Protein AF-B2XDB4-F1 (afdb_monomer_lite)

InterPro domains:
  IPR001515 Large ribosomal subunit protein eL32 [PF01655] (1-61)
  IPR001515 Large ribosomal subunit protein eL32 [PTHR23413] (1-61)
  IPR001515 Large ribosomal subunit protein eL32 [SM01393] (1-61)
  IPR036351 Large ribosomal subunit protein eL32 superfamily [SSF52042] (1-61)

Radius of gyration: 19.52 Å; chains: 1; bounding box: 37×28×48 Å

Secondary structure (DSSP, 8-state):
--TT--SS------TT-TTTTT-TTSPPPP-GGGSPPTTTTTB-TTSPBP----SGGGG--

Structure (mmCIF, N/CA/C/O backbone):
data_AF-B2XDB4-F1
#
_entry.id   AF-B2XDB4-F1
#
loop_
_atom_site.group_PDB
_atom_site.id
_atom_site.type_symbol
_atom_site.label_atom_id
_atom_site.label_alt_id
_atom_site.label_comp_id
_atom_site.label_asym_id
_atom_site.label_entity_id
_atom_site.label_seq_id
_atom_site.pdbx_PDB_ins_code
_atom_site.Cartn_x
_atom_site.Cartn_y
_atom_site.Cartn_z
_atom_site.occupancy
_atom_site.B_iso_or_equiv
_atom_site.auth_seq_id
_atom_site.auth_comp_id
_atom_site.auth_asym_id
_atom_site.auth_atom_id
_atom_site.pdbx_PDB_model_num
ATOM 1 N N . ARG A 1 1 ? -0.190 -15.651 -17.924 1.00 82.19 1 ARG A N 1
ATOM 2 C CA . ARG A 1 1 ? 1.013 -15.736 -18.796 1.00 82.19 1 ARG A CA 1
ATOM 3 C C . ARG A 1 1 ? 1.914 -16.914 -18.428 1.00 82.19 1 ARG A C 1
ATOM 5 O O . ARG A 1 1 ? 2.218 -17.678 -19.321 1.00 82.19 1 ARG A O 1
ATOM 12 N N . TYR A 1 2 ? 2.304 -17.105 -17.161 1.00 93.69 2 TYR A N 1
ATOM 13 C CA . TYR A 1 2 ? 3.017 -18.316 -16.719 1.00 93.69 2 TYR A CA 1
ATOM 14 C C . TYR A 1 2 ? 2.449 -18.799 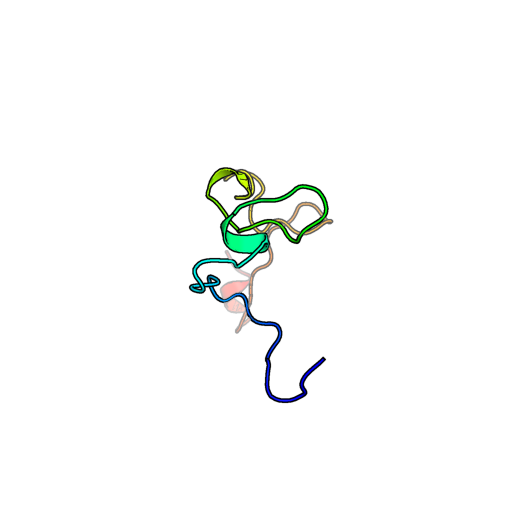-15.380 1.00 93.69 2 TYR A C 1
ATOM 16 O O . TYR A 1 2 ? 2.364 -17.992 -14.458 1.00 93.69 2 TYR A O 1
ATOM 24 N N . ALA A 1 3 ? 2.105 -20.086 -15.257 1.00 94.00 3 ALA A N 1
ATOM 25 C CA . ALA A 1 3 ? 1.493 -20.656 -14.046 1.00 94.00 3 ALA A CA 1
ATOM 26 C C . ALA A 1 3 ? 2.396 -20.568 -12.798 1.00 94.00 3 ALA A C 1
ATOM 28 O O . ALA A 1 3 ? 1.915 -20.445 -11.677 1.00 94.00 3 ALA A O 1
ATOM 29 N N . LYS A 1 4 ? 3.720 -20.544 -12.995 1.00 95.62 4 LYS A N 1
ATOM 30 C CA . LYS A 1 4 ? 4.709 -20.421 -11.912 1.00 95.62 4 LYS A CA 1
ATOM 31 C C . LYS A 1 4 ? 4.712 -19.063 -11.199 1.00 95.62 4 LYS A C 1
ATOM 33 O O . LYS A 1 4 ? 5.255 -18.947 -10.103 1.00 95.62 4 LYS A O 1
ATOM 38 N N . LEU A 1 5 ? 4.169 -18.014 -11.823 1.00 92.94 5 LEU A N 1
ATOM 39 C CA . LEU A 1 5 ? 4.190 -16.665 -11.257 1.00 92.94 5 LEU A CA 1
ATOM 40 C C . LEU A 1 5 ? 2.957 -16.441 -10.381 1.00 92.94 5 LEU A C 1
ATOM 42 O O . LEU A 1 5 ? 1.835 -16.374 -10.876 1.00 92.94 5 LEU A O 1
ATOM 46 N N . LYS A 1 6 ? 3.180 -16.277 -9.073 1.00 95.06 6 LYS A N 1
ATOM 47 C CA . LYS A 1 6 ? 2.123 -15.935 -8.113 1.00 95.06 6 LYS A CA 1
ATOM 48 C C . LYS A 1 6 ? 1.753 -14.451 -8.213 1.00 95.06 6 LYS A C 1
ATOM 50 O O . LYS A 1 6 ? 2.595 -13.618 -8.527 1.00 95.06 6 LYS A O 1
ATOM 55 N N . GLN A 1 7 ? 0.514 -14.120 -7.854 1.00 93.25 7 GLN A N 1
ATOM 56 C CA . GLN A 1 7 ? -0.024 -12.751 -7.903 1.00 93.25 7 GLN A CA 1
ATOM 57 C C . GLN A 1 7 ? 0.513 -11.807 -6.808 1.00 93.25 7 GLN A C 1
ATOM 59 O O . GLN A 1 7 ? 0.261 -10.606 -6.861 1.00 93.25 7 GLN A O 1
ATOM 64 N N . LYS A 1 8 ? 1.252 -12.312 -5.807 1.00 95.88 8 LYS A N 1
ATOM 65 C CA . LYS A 1 8 ? 1.825 -11.471 -4.741 1.00 95.88 8 LYS A CA 1
ATOM 66 C C . LYS A 1 8 ? 2.784 -10.433 -5.333 1.00 95.88 8 LYS A C 1
ATOM 68 O O . LYS A 1 8 ? 3.647 -10.780 -6.139 1.00 95.88 8 LYS A O 1
ATOM 73 N N . TRP A 1 9 ? 2.675 -9.183 -4.881 1.00 94.56 9 TRP A N 1
ATOM 74 C CA . TRP A 1 9 ? 3.522 -8.100 -5.374 1.00 94.56 9 TRP A CA 1
AT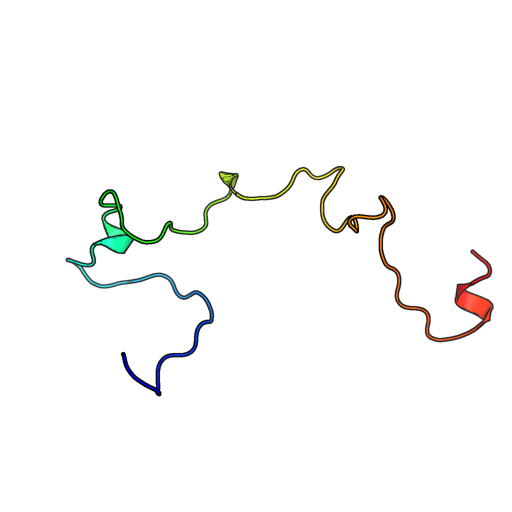OM 75 C C . TRP A 1 9 ? 5.011 -8.387 -5.140 1.00 94.56 9 TRP A C 1
ATOM 77 O O . TRP A 1 9 ? 5.437 -8.738 -4.039 1.00 94.56 9 TRP A O 1
ATOM 87 N N . ARG A 1 10 ? 5.814 -8.194 -6.188 1.00 95.31 10 ARG A N 1
ATOM 88 C CA . ARG A 1 10 ? 7.278 -8.218 -6.150 1.00 95.31 10 ARG A CA 1
ATOM 89 C C . ARG A 1 10 ? 7.793 -7.044 -6.971 1.00 95.31 10 ARG A C 1
ATOM 91 O O . ARG A 1 10 ? 7.314 -6.809 -8.077 1.00 95.31 10 ARG A O 1
ATOM 98 N N . LYS A 1 11 ? 8.793 -6.326 -6.455 1.00 95.06 11 LYS A N 1
ATOM 99 C CA . LYS A 1 11 ? 9.400 -5.199 -7.175 1.00 95.06 11 LYS A CA 1
ATOM 100 C C . LYS A 1 11 ? 10.104 -5.710 -8.448 1.00 95.06 11 LYS A C 1
ATOM 102 O O . LYS A 1 11 ? 11.000 -6.549 -8.321 1.00 95.06 11 LYS A O 1
ATOM 107 N N . PRO A 1 12 ? 9.746 -5.229 -9.653 1.00 96.25 12 PRO A N 1
ATOM 108 C CA . PRO A 1 12 ? 10.434 -5.612 -10.882 1.00 96.25 12 PRO A CA 1
ATOM 109 C C . PRO A 1 12 ? 11.866 -5.058 -10.894 1.00 96.25 12 PRO A C 1
ATOM 111 O O . PRO A 1 12 ? 12.083 -3.887 -10.584 1.00 96.25 12 PRO A O 1
ATOM 114 N N . LYS A 1 13 ? 12.844 -5.898 -11.260 1.00 96.62 13 LYS A N 1
ATOM 115 C CA . LYS A 1 13 ? 14.282 -5.562 -11.194 1.00 96.62 13 LYS A CA 1
ATOM 116 C C . LYS A 1 13 ? 14.965 -5.346 -12.554 1.00 96.62 13 LYS A C 1
ATOM 118 O O . LYS A 1 13 ? 16.042 -4.772 -12.585 1.00 96.62 13 LYS A O 1
ATOM 123 N N . GLY A 1 14 ? 14.360 -5.781 -13.664 1.00 97.38 14 GLY A N 1
ATOM 124 C CA . GLY A 1 14 ? 14.991 -5.733 -14.993 1.00 97.38 14 GLY A CA 1
ATOM 125 C C . GLY A 1 14 ? 15.229 -4.314 -15.525 1.00 97.38 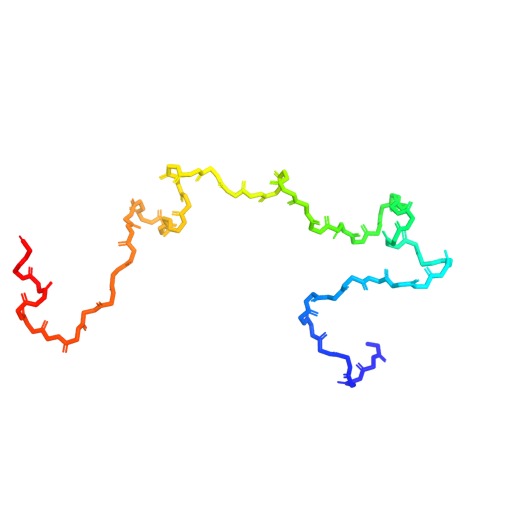14 GLY A C 1
ATOM 126 O O . GLY A 1 14 ? 14.410 -3.420 -15.285 1.00 97.38 14 GLY A O 1
ATOM 127 N N . ILE A 1 15 ? 16.321 -4.124 -16.274 1.00 96.88 15 ILE A N 1
ATOM 128 C CA . ILE A 1 15 ? 16.767 -2.816 -16.785 1.00 96.88 15 ILE A CA 1
ATOM 129 C C . ILE A 1 15 ? 15.727 -2.156 -17.708 1.00 96.88 15 ILE A C 1
ATOM 131 O O . ILE A 1 15 ? 15.354 -1.008 -17.478 1.00 96.88 15 ILE A O 1
ATOM 135 N N . ASP A 1 16 ? 15.097 -2.909 -18.605 1.00 97.44 16 ASP A N 1
ATOM 136 C CA . ASP A 1 16 ? 14.110 -2.361 -19.550 1.00 97.44 16 ASP A CA 1
ATOM 137 C C . ASP A 1 16 ? 12.657 -2.613 -19.135 1.00 97.44 16 ASP A C 1
ATOM 139 O O . ASP A 1 16 ? 11.719 -2.502 -19.926 1.00 97.44 16 ASP A O 1
ATOM 143 N N . ASN A 1 17 ? 12.423 -2.962 -17.867 1.00 96.88 17 ASN A N 1
ATOM 144 C CA . ASN A 1 17 ? 11.075 -3.249 -17.404 1.00 96.88 17 ASN A CA 1
ATOM 145 C C . ASN A 1 17 ? 10.195 -1.981 -17.400 1.00 96.88 17 ASN A C 1
ATOM 147 O O . ASN A 1 17 ? 10.435 -1.036 -16.647 1.00 96.88 17 ASN A O 1
ATOM 151 N N . ARG A 1 18 ? 9.119 -2.004 -18.194 1.00 97.06 18 ARG A N 1
ATOM 152 C CA . ARG A 1 18 ? 8.189 -0.873 -18.380 1.00 97.06 18 ARG A CA 1
ATOM 153 C C . ARG A 1 18 ? 7.488 -0.417 -17.092 1.00 97.06 18 ARG A C 1
ATOM 155 O O . ARG A 1 18 ? 7.272 0.778 -16.918 1.00 97.06 18 ARG A O 1
ATOM 162 N N . VAL A 1 19 ? 7.181 -1.343 -16.173 1.00 96.56 19 VAL A N 1
ATOM 163 C CA . VAL A 1 19 ? 6.606 -1.020 -14.850 1.00 96.56 19 VAL A CA 1
ATOM 164 C C . VAL A 1 19 ? 7.649 -0.315 -13.979 1.00 96.56 19 VAL A C 1
ATOM 166 O O . VAL A 1 19 ? 7.348 0.708 -13.368 1.00 96.56 19 VAL A O 1
ATOM 169 N N . ARG A 1 20 ? 8.904 -0.793 -13.976 1.00 96.88 20 ARG A N 1
ATOM 170 C CA . ARG A 1 20 ? 10.016 -0.146 -13.251 1.00 96.88 20 ARG A CA 1
ATOM 171 C C . ARG A 1 20 ? 10.281 1.275 -13.762 1.00 96.88 20 ARG A C 1
ATOM 173 O O . ARG A 1 20 ? 10.523 2.166 -12.953 1.00 96.88 20 ARG A O 1
ATOM 180 N N . ARG A 1 21 ? 10.198 1.483 -15.083 1.00 96.62 21 ARG A N 1
ATOM 181 C CA . ARG A 1 21 ? 10.368 2.785 -15.757 1.00 96.62 21 ARG A CA 1
ATOM 182 C C . ARG A 1 21 ? 9.122 3.688 -15.722 1.00 96.62 21 ARG A C 1
ATOM 184 O O . ARG A 1 21 ? 9.205 4.815 -16.191 1.00 96.62 21 ARG A O 1
ATOM 191 N N . ARG A 1 22 ? 8.003 3.227 -15.141 1.00 95.19 22 ARG A N 1
ATOM 192 C CA . ARG A 1 22 ? 6.753 3.992 -14.934 1.00 95.19 22 ARG A CA 1
ATOM 193 C C . ARG A 1 22 ? 6.095 4.527 -16.216 1.00 95.19 22 ARG A C 1
ATOM 195 O O . ARG A 1 22 ? 5.576 5.638 -16.232 1.00 95.19 22 ARG A O 1
ATOM 202 N N . PHE A 1 23 ? 6.088 3.742 -17.291 1.00 96.88 23 PHE A N 1
ATOM 203 C CA . PHE A 1 23 ? 5.377 4.135 -18.514 1.00 96.88 23 PHE A CA 1
ATOM 204 C C . PHE A 1 23 ? 3.852 4.185 -18.301 1.00 96.88 23 PHE A C 1
ATOM 206 O O . PHE A 1 23 ? 3.289 3.331 -17.610 1.00 96.88 23 PHE A O 1
ATOM 213 N N . LYS A 1 24 ? 3.176 5.165 -18.922 1.00 96.31 24 LYS A N 1
ATOM 214 C CA . LYS A 1 24 ? 1.709 5.316 -18.875 1.00 96.31 24 LYS A CA 1
ATOM 215 C C . LYS A 1 24 ? 1.020 4.047 -19.402 1.00 96.31 24 LYS A C 1
ATOM 217 O O . LYS A 1 24 ? 1.480 3.436 -20.362 1.00 96.31 24 LYS A O 1
ATOM 222 N N . GLY A 1 25 ? -0.076 3.642 -18.758 1.00 95.94 25 GLY A N 1
ATOM 223 C CA . GLY A 1 25 ? -0.853 2.451 -19.132 1.00 95.94 25 GLY A CA 1
ATOM 224 C C . GLY A 1 25 ? -0.282 1.117 -18.632 1.00 95.94 25 GLY A C 1
ATOM 225 O O . GLY A 1 25 ? -0.837 0.067 -18.937 1.00 95.94 25 GLY A O 1
ATOM 226 N N 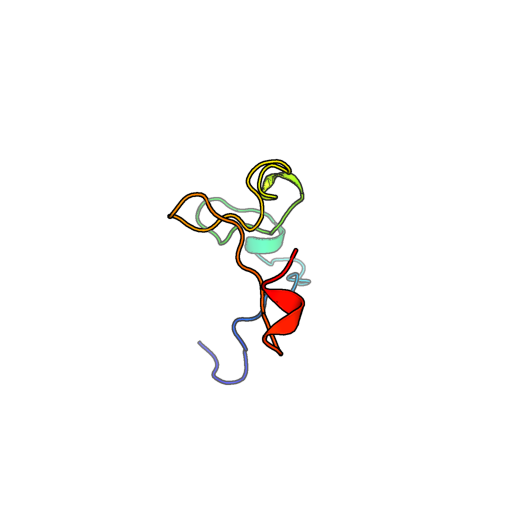. GLN A 1 26 ? 0.820 1.127 -17.875 1.00 96.38 26 GLN A N 1
ATOM 227 C CA . GLN A 1 26 ? 1.302 -0.055 -17.156 1.00 96.38 26 GLN A CA 1
ATOM 228 C C . GLN A 1 26 ? 0.807 -0.063 -15.704 1.00 96.38 26 GLN A C 1
ATOM 230 O O . GLN A 1 26 ? 0.356 0.955 -15.180 1.00 96.38 26 GLN A O 1
ATOM 235 N N . PHE A 1 27 ? 0.926 -1.216 -15.041 1.00 92.94 27 PHE A N 1
ATOM 236 C CA . PHE A 1 27 ? 0.597 -1.352 -13.623 1.00 92.94 27 PHE A CA 1
ATOM 237 C C . PHE A 1 27 ? 1.396 -0.370 -12.758 1.00 92.94 27 PH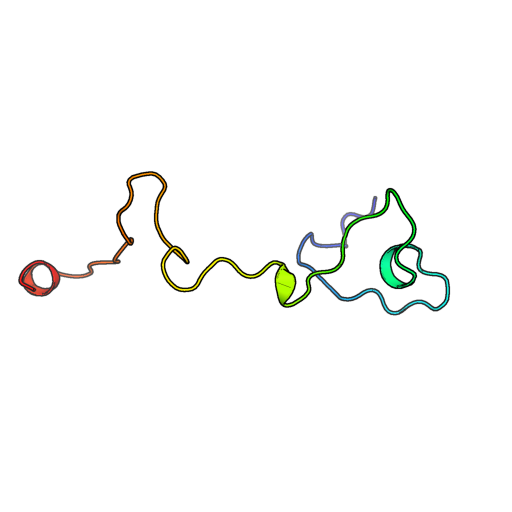E A C 1
ATOM 239 O O . PHE A 1 27 ? 2.591 -0.157 -12.977 1.00 92.94 27 PHE A O 1
ATOM 246 N N . LEU A 1 28 ? 0.736 0.193 -11.749 1.00 94.94 28 LEU A N 1
ATOM 247 C CA . LEU A 1 28 ? 1.348 1.129 -10.813 1.00 94.94 28 LEU A CA 1
ATOM 248 C C . LEU A 1 28 ? 2.198 0.382 -9.780 1.00 94.94 28 LEU A C 1
ATOM 250 O O . LEU A 1 28 ? 1.860 -0.718 -9.343 1.00 94.94 28 LEU A O 1
ATOM 254 N N . MET A 1 29 ? 3.313 0.995 -9.381 1.00 96.12 29 MET A N 1
ATOM 255 C CA . MET A 1 29 ? 4.122 0.490 -8.274 1.00 96.12 29 MET A CA 1
ATOM 256 C C . MET A 1 29 ? 3.571 1.012 -6.943 1.00 96.12 29 MET A C 1
ATOM 258 O O . MET A 1 29 ? 3.349 2.220 -6.831 1.00 96.12 29 MET A O 1
ATOM 262 N N . PRO A 1 30 ? 3.435 0.158 -5.914 1.00 96.56 30 PRO A N 1
ATOM 263 C CA . PRO A 1 30 ? 3.117 0.596 -4.565 1.00 96.56 30 PRO A CA 1
ATOM 264 C C . PRO A 1 30 ? 4.133 1.621 -4.059 1.00 96.56 30 PRO A C 1
ATOM 266 O O . PRO A 1 30 ? 5.343 1.485 -4.262 1.00 96.56 30 PRO A O 1
ATOM 269 N N . ASN A 1 31 ? 3.620 2.644 -3.389 1.00 95.62 31 ASN A N 1
ATOM 270 C CA . ASN A 1 31 ? 4.372 3.721 -2.768 1.00 95.62 31 ASN A CA 1
ATOM 271 C C . ASN A 1 31 ? 3.631 4.182 -1.500 1.00 95.62 31 ASN A C 1
ATOM 273 O O . ASN A 1 31 ? 2.502 3.755 -1.251 1.00 95.62 31 ASN A O 1
ATOM 277 N N . ILE A 1 32 ? 4.269 5.048 -0.710 1.00 95.88 32 ILE A N 1
ATOM 278 C CA . ILE A 1 32 ? 3.702 5.572 0.542 1.00 95.88 32 ILE A CA 1
ATOM 279 C C . ILE A 1 32 ? 2.418 6.394 0.333 1.00 95.88 32 ILE A C 1
ATOM 281 O O . ILE A 1 32 ? 1.546 6.385 1.195 1.00 95.88 32 ILE A O 1
ATOM 285 N N . GLY A 1 33 ? 2.256 7.035 -0.828 1.00 96.38 33 GLY A N 1
ATOM 286 C CA . GLY A 1 33 ? 1.082 7.849 -1.156 1.00 96.38 33 GLY A CA 1
ATOM 287 C C . GLY A 1 33 ? -0.208 7.050 -1.351 1.00 96.38 33 GLY A C 1
ATOM 288 O O . GLY A 1 33 ? -1.286 7.624 -1.272 1.00 96.38 33 GLY A O 1
ATOM 289 N N . TYR A 1 34 ? -0.125 5.733 -1.562 1.00 96.19 34 TYR A N 1
ATOM 290 C CA . TYR A 1 34 ? -1.307 4.864 -1.637 1.00 96.19 34 TYR A CA 1
ATOM 291 C C . TYR A 1 34 ? -1.793 4.362 -0.267 1.00 96.19 34 TYR A C 1
ATOM 293 O O . TYR A 1 34 ? -2.780 3.630 -0.204 1.00 96.19 34 TYR A O 1
ATOM 301 N N . GLY A 1 35 ? -1.111 4.702 0.832 1.00 95.56 35 GLY A N 1
ATOM 302 C CA . GLY A 1 35 ? -1.553 4.322 2.173 1.00 95.56 35 GLY A CA 1
ATOM 303 C C . GLY A 1 35 ? -2.884 4.984 2.543 1.00 95.56 35 GLY A C 1
ATOM 304 O O . GLY A 1 35 ? -3.049 6.188 2.379 1.00 95.56 35 GLY A O 1
ATOM 305 N N . SER A 1 36 ? -3.836 4.207 3.069 1.00 94.88 36 SER A N 1
ATOM 306 C CA . SER A 1 36 ? -5.100 4.753 3.582 1.00 94.88 36 SER A CA 1
ATOM 307 C C . SER A 1 36 ? -4.867 5.683 4.779 1.00 94.88 36 SER A C 1
ATOM 309 O O . SER A 1 36 ? -3.956 5.454 5.578 1.00 94.88 36 SER A O 1
ATOM 311 N N . ASN A 1 37 ? -5.732 6.692 4.933 1.00 94.88 37 ASN A N 1
ATOM 312 C CA . ASN A 1 37 ? -5.698 7.636 6.053 1.00 94.88 37 ASN A CA 1
ATOM 313 C C . ASN A 1 37 ? -5.714 6.895 7.404 1.00 94.88 37 ASN A C 1
ATOM 315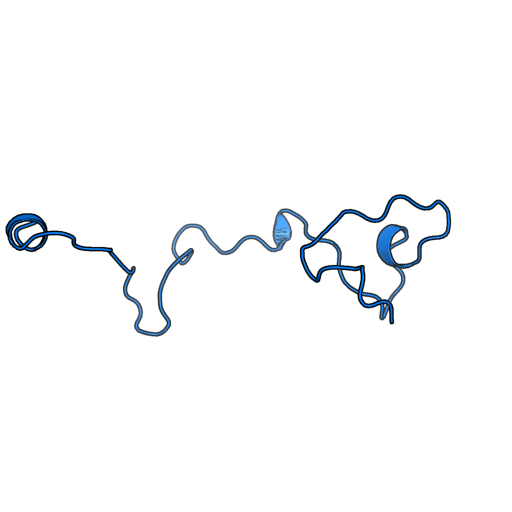 O O . ASN A 1 37 ? -6.481 5.952 7.588 1.00 94.88 37 ASN A O 1
ATOM 319 N N . SER A 1 38 ? -4.901 7.339 8.364 1.00 94.38 38 SER A N 1
ATOM 320 C CA . SER A 1 38 ? -4.777 6.730 9.693 1.00 94.38 38 SER A CA 1
ATOM 321 C C . SER A 1 38 ? -6.115 6.593 10.424 1.00 94.38 38 SER A C 1
ATOM 323 O O . SER A 1 38 ? -6.350 5.573 11.069 1.00 94.38 38 SER A O 1
ATOM 325 N N . LYS A 1 39 ? -7.011 7.579 10.279 1.00 93.25 39 LYS A N 1
ATOM 326 C CA . LYS A 1 39 ? -8.333 7.583 10.926 1.00 93.25 39 LYS A CA 1
ATOM 327 C C . LYS A 1 39 ? -9.263 6.489 10.390 1.00 93.25 39 LYS A C 1
ATOM 329 O O . LYS A 1 39 ? -10.043 5.926 11.151 1.00 93.25 39 LYS A O 1
ATOM 334 N N . THR A 1 40 ? -9.173 6.184 9.096 1.00 93.62 40 THR A N 1
ATOM 335 C CA . THR A 1 40 ? -10.100 5.279 8.391 1.00 93.62 40 THR A CA 1
ATOM 336 C C . THR A 1 40 ? -9.481 3.924 8.046 1.00 93.62 40 THR A C 1
ATOM 338 O O . THR A 1 40 ? -10.171 3.017 7.582 1.00 93.62 40 THR A O 1
ATOM 341 N N . ARG A 1 41 ? -8.174 3.747 8.267 1.00 94.69 41 ARG A N 1
ATOM 342 C CA . ARG A 1 41 ? -7.468 2.498 7.968 1.00 94.69 41 ARG A CA 1
ATOM 343 C C . ARG A 1 41 ? -8.084 1.328 8.748 1.00 94.69 41 ARG A C 1
ATOM 345 O O . ARG A 1 41 ? -8.275 1.415 9.958 1.00 94.69 41 ARG A O 1
ATOM 352 N N . HIS A 1 42 ? -8.336 0.219 8.048 1.00 95.19 42 HIS A N 1
ATOM 353 C CA . HIS A 1 42 ? -8.961 -1.011 8.572 1.00 95.19 42 HIS A CA 1
ATOM 354 C C . HIS A 1 42 ? -10.434 -0.886 9.008 1.00 95.19 42 HIS A C 1
ATOM 356 O O . HIS A 1 42 ? -10.955 -1.806 9.639 1.00 95.19 42 HIS A O 1
ATOM 362 N N . MET A 1 43 ? -11.109 0.212 8.667 1.00 96.00 43 MET A N 1
ATOM 363 C CA . MET A 1 43 ? -12.548 0.360 8.879 1.00 96.00 43 MET A CA 1
ATOM 364 C C . MET A 1 43 ? -13.333 -0.482 7.862 1.00 96.00 43 MET A C 1
ATOM 366 O O . MET A 1 43 ? -12.958 -0.572 6.691 1.00 96.00 43 MET A O 1
ATOM 370 N N . LEU A 1 44 ? -14.406 -1.125 8.318 1.00 95.25 44 LEU A N 1
ATOM 371 C CA . LEU A 1 44 ? -15.359 -1.836 7.471 1.00 95.25 44 LEU A CA 1
ATOM 372 C C . LEU A 1 44 ? -16.254 -0.841 6.711 1.00 95.25 44 LEU A C 1
ATOM 374 O O . LEU A 1 44 ? -16.424 0.292 7.161 1.00 95.25 44 LEU A O 1
ATOM 378 N N . PRO A 1 45 ? -16.915 -1.266 5.619 1.00 94.81 45 PRO A N 1
ATOM 379 C CA . PRO A 1 45 ? -17.915 -0.440 4.937 1.00 94.81 45 PRO A CA 1
ATOM 380 C C . PRO A 1 45 ? -19.083 -0.004 5.837 1.00 94.81 45 PRO A C 1
ATOM 382 O O . PRO A 1 45 ? -19.721 1.003 5.562 1.00 94.81 45 PRO A O 1
ATOM 385 N N . THR A 1 46 ? -19.344 -0.736 6.926 1.00 95.06 46 THR A N 1
ATOM 386 C CA . THR A 1 46 ? -20.350 -0.399 7.947 1.00 95.06 46 THR A CA 1
ATOM 387 C C . THR A 1 46 ? -19.915 0.723 8.896 1.00 95.06 46 THR A C 1
ATOM 389 O O . THR A 1 46 ? -20.694 1.124 9.752 1.00 95.06 46 THR A O 1
ATOM 392 N N . GLY A 1 47 ? -18.675 1.212 8.791 1.00 93.81 47 GLY A N 1
ATOM 393 C CA . GLY A 1 47 ? -18.116 2.250 9.663 1.00 93.81 47 GLY A CA 1
ATOM 394 C C . GLY A 1 47 ? -17.441 1.727 10.937 1.00 93.81 47 GLY A C 1
ATOM 395 O O . GLY A 1 47 ? -16.772 2.488 11.634 1.00 93.81 47 GLY A O 1
ATOM 396 N N . PHE A 1 48 ? -17.536 0.428 11.230 1.00 93.44 48 PHE A N 1
ATOM 397 C CA . PHE A 1 48 ? -16.928 -0.177 12.420 1.00 93.44 48 PHE A CA 1
ATOM 398 C C . PHE A 1 48 ? -15.549 -0.780 12.132 1.00 93.44 48 PHE A C 1
ATOM 400 O O . PHE A 1 48 ? -15.231 -1.158 11.004 1.00 93.44 48 PHE A O 1
ATOM 407 N N . LYS A 1 49 ? -14.709 -0.912 13.163 1.00 92.44 49 LYS A N 1
ATOM 408 C CA . LYS A 1 49 ? -13.494 -1.738 13.094 1.00 92.44 49 LYS A CA 1
ATOM 409 C C . LYS A 1 49 ? -13.856 -3.171 13.465 1.00 92.44 49 LYS A C 1
ATOM 411 O O . LYS A 1 49 ? -14.622 -3.390 14.396 1.00 92.44 49 LYS A O 1
ATOM 416 N N . LYS A 1 50 ? -13.303 -4.143 12.739 1.00 92.38 50 LYS A N 1
ATOM 417 C CA . LYS A 1 50 ? -13.491 -5.557 13.077 1.00 92.38 50 LYS A CA 1
ATOM 418 C C . LYS A 1 50 ? -12.572 -5.958 14.228 1.00 92.38 50 LYS A C 1
ATOM 420 O O . LYS A 1 50 ? -11.388 -5.622 14.207 1.00 92.38 50 LYS A O 1
ATOM 425 N N . PHE A 1 51 ? -13.110 -6.733 15.158 1.00 90.38 51 PHE A N 1
ATOM 426 C CA . PHE A 1 51 ? -12.368 -7.371 16.237 1.00 90.38 51 PHE A CA 1
ATOM 427 C C . PHE A 1 51 ? -12.625 -8.876 16.178 1.00 90.38 51 PHE A C 1
ATOM 429 O O . PHE A 1 51 ? -13.717 -9.309 15.811 1.00 90.38 51 PHE A O 1
ATOM 436 N N . LEU A 1 52 ? -11.589 -9.664 16.450 1.00 92.00 52 LEU A N 1
ATOM 437 C CA . LEU A 1 52 ? -11.700 -11.111 16.592 1.00 92.00 52 LEU A CA 1
ATOM 438 C C . LEU A 1 52 ? -11.874 -11.401 18.083 1.00 92.00 52 LEU A C 1
ATOM 440 O O . LEU A 1 52 ? -11.069 -10.915 18.869 1.00 92.00 52 LEU A O 1
ATOM 444 N N . VAL A 1 53 ? -12.914 -12.155 18.435 1.00 93.50 53 VAL A N 1
ATOM 445 C CA . VAL A 1 53 ? -13.269 -12.507 19.816 1.00 93.50 53 VAL A CA 1
ATOM 446 C C . VAL A 1 53 ? -13.151 -14.022 19.961 1.00 93.50 53 VAL A C 1
ATOM 448 O O . VAL A 1 53 ? -13.740 -14.762 19.171 1.00 93.50 53 VAL A O 1
ATOM 451 N N . HIS A 1 54 ? -12.378 -14.487 20.937 1.00 94.25 54 HIS A N 1
ATOM 452 C CA . HIS A 1 54 ? -12.124 -15.906 21.189 1.00 94.25 54 HIS A CA 1
ATOM 453 C C . HIS A 1 54 ? -12.962 -16.482 22.332 1.00 94.25 54 HIS A C 1
ATOM 455 O O . HIS A 1 54 ? -13.206 -17.688 22.363 1.00 94.25 54 HIS A O 1
ATOM 461 N N . ASN A 1 55 ? -13.404 -15.650 23.273 1.00 93.31 55 ASN A N 1
ATOM 462 C CA . ASN A 1 55 ? -14.206 -16.065 24.421 1.00 93.31 55 ASN A CA 1
ATOM 463 C C . ASN A 1 55 ? -15.242 -14.995 24.792 1.00 93.31 55 ASN A C 1
ATOM 465 O O . ASN A 1 55 ? -15.181 -13.861 24.335 1.00 93.31 55 ASN A O 1
ATOM 469 N N . VAL A 1 56 ? -16.200 -15.364 25.643 1.00 90.56 56 VAL A N 1
ATOM 470 C CA . VAL A 1 56 ? -17.294 -14.464 26.044 1.00 90.56 56 VAL A CA 1
ATOM 471 C C . VAL A 1 56 ? -16.792 -13.285 26.886 1.00 90.56 56 VAL A C 1
ATOM 473 O O . VAL A 1 56 ? -17.356 -12.204 26.801 1.00 90.56 56 VAL A O 1
ATOM 476 N N . ARG A 1 57 ? -15.696 -13.451 27.639 1.00 90.19 57 ARG A N 1
ATOM 477 C CA . ARG A 1 57 ? -15.126 -12.374 28.469 1.00 90.19 57 ARG A CA 1
ATOM 478 C C . ARG A 1 57 ? -14.571 -11.220 27.635 1.00 90.19 57 ARG A C 1
ATOM 480 O O . ARG A 1 57 ? -14.609 -10.086 28.074 1.00 90.19 57 ARG A O 1
ATOM 487 N N . GLU A 1 58 ? -14.103 -11.488 26.422 1.00 84.50 58 GLU A N 1
ATOM 488 C CA . GLU A 1 58 ? -13.631 -10.462 25.482 1.00 84.50 58 GLU A CA 1
ATOM 489 C C . GLU A 1 58 ? -14.764 -9.598 24.893 1.00 84.50 58 GLU A C 1
ATOM 491 O O . GLU A 1 58 ? -14.482 -8.613 24.211 1.00 84.50 58 GLU A O 1
ATOM 496 N N . LEU A 1 59 ? -16.034 -9.951 25.135 1.00 87.38 59 LEU A N 1
ATOM 497 C CA . LEU A 1 59 ? -17.185 -9.102 24.804 1.00 87.38 59 LEU A CA 1
ATOM 498 C C . LEU A 1 59 ? -17.481 -8.069 25.897 1.00 87.38 59 LEU A C 1
ATOM 500 O O . LEU A 1 59 ? -18.110 -7.052 25.613 1.00 87.38 59 LEU A O 1
ATOM 504 N N . GLU A 1 60 ? -17.034 -8.326 27.125 1.00 79.12 60 GLU A N 1
ATOM 505 C CA . GLU A 1 60 ? -17.140 -7.418 28.265 1.00 79.12 60 GLU A CA 1
ATOM 506 C C . GLU A 1 60 ? -15.904 -6.507 28.268 1.00 79.12 60 GLU A C 1
ATOM 508 O O . GLU A 1 60 ? -14.940 -6.728 29.000 1.00 79.12 60 GLU A O 1
ATOM 513 N N . VAL A 1 61 ? -15.901 -5.527 27.361 1.00 65.62 61 VAL A N 1
ATOM 514 C CA . VAL A 1 61 ? -14.891 -4.453 27.289 1.00 65.62 61 VAL A CA 1
ATOM 515 C C . VAL A 1 61 ? -15.330 -3.257 28.118 1.00 65.62 61 VAL A C 1
ATOM 517 O O . VAL A 1 61 ? -16.513 -2.867 27.992 1.00 65.62 61 VAL A O 1
#

Organism: NCBI:txid1629509

Sequence (61 aa):
RYAKLKQKWRKPKGIDNRVRRRFKGQFLMPNIGYGSNSKTRHMLPTGFKKFLVHNVRELEV

Foldseek 3Di:
DDPPDDPDDDDDDDPPDCQNVVDPPDDHDDDPVPDDDPVCPCADPVRHHDDDDDDPVVVVD

pLDDT: mean 93.64, std 4.97, range [65.62, 97.44]